Protein AF-A0AAV9W6Z3-F1 (afdb_monomer_lite)

InterPro domains:
  IPR001929 Germin [PR00325] (59-79)
  IPR001929 Germin [PR00325] (90-110)
  IPR001929 Germin [PR00325] (123-138)
  IPR001929 Germin [cd02241] (52-159)
  IPR006045 Cupin 1 [PF00190] (38-149)
  IPR006045 Cupin 1 [SM00835] (21-156)
  IPR011051 RmlC-like cupin domain superfamily [SSF51182] (37-157)
  IPR014710 RmlC-like jelly roll fold [G3DSA:2.60.120.10] (14-159)

pLDDT: mean 77.02, std 21.15, range [27.64, 97.31]

Sequence (179 aa):
MFCKFLLLLNFTIARFATAYPTLYPETNELLKSQATQLDRLSILNNSSAWSPCAILPTHIHPRAANYVIATRGSTKTYFFEENGAKLIVNTLTPNAMTIFPQASLHTMFNEGCTEATLVSALSSEDPGTLTFANSLFELPVDLVSTAFGGDISSFRSRVPNLASNAITGTRDCLARCRK

Organism: NCBI:txid47236

Secondary structure (DSSP, 8-state):
-HHHHHHHHHHHHHHHHHHHHHH-TTS-HHHHHHHTGGGG-B-----EEE-TT-EEEEEE-TT--EEEEEEES-EEEEEESSTTPPPEEEEE-TT-EEEE-TT-EEEEE--SSS-EEEEEEESSSS---EEHHHHHTTS-HHHHHHHHTS--GGGGGGSPP-SSSSB---HHHHHHHT-

Structure (mmCIF, N/CA/C/O backbone):
data_AF-A0AAV9W6Z3-F1
#
_entry.id   AF-A0AAV9W6Z3-F1
#
loop_
_atom_site.group_PDB
_atom_site.id
_atom_site.type_symbol
_atom_site.label_atom_id
_atom_site.label_alt_id
_atom_site.label_comp_id
_atom_site.label_asym_id
_atom_site.label_entity_id
_atom_site.label_seq_id
_atom_site.pdbx_PDB_ins_code
_atom_site.Cartn_x
_atom_site.Cartn_y
_atom_site.Cartn_z
_atom_site.occupancy
_atom_site.B_iso_or_equiv
_atom_site.auth_seq_id
_atom_site.auth_comp_id
_atom_site.auth_asym_id
_atom_site.auth_atom_id
_atom_site.pdbx_PDB_model_num
ATOM 1 N N . MET A 1 1 ? -17.674 -15.671 21.359 1.00 39.81 1 MET A N 1
ATOM 2 C CA . MET A 1 1 ? -17.240 -14.271 21.120 1.00 39.81 1 MET A CA 1
ATOM 3 C C . MET A 1 1 ? -16.994 -13.975 19.630 1.00 39.81 1 MET A C 1
ATOM 5 O O . MET A 1 1 ? -17.419 -12.923 19.176 1.00 39.81 1 MET A O 1
ATOM 9 N N . PHE A 1 2 ? -16.443 -14.922 18.854 1.00 27.84 2 PHE A N 1
ATOM 10 C CA . PHE A 1 2 ? -16.207 -14.834 17.395 1.00 27.84 2 PHE A CA 1
ATOM 11 C C . PHE A 1 2 ? -17.426 -14.460 16.525 1.00 27.84 2 PHE A C 1
ATOM 13 O O . PHE A 1 2 ? -17.339 -13.556 15.703 1.00 27.84 2 PHE A O 1
ATOM 20 N N . CYS A 1 3 ? -18.583 -15.095 16.735 1.00 27.64 3 CYS A N 1
ATOM 21 C CA . CYS A 1 3 ? -19.778 -14.857 15.909 1.00 27.64 3 CYS A CA 1
ATOM 22 C C . CYS A 1 3 ? -20.327 -13.420 16.047 1.00 27.64 3 CYS A C 1
ATOM 24 O O . CYS A 1 3 ? -20.812 -12.835 15.086 1.00 27.64 3 CYS A O 1
ATOM 26 N N . LYS A 1 4 ? -20.166 -12.805 17.229 1.00 29.59 4 LYS A N 1
ATOM 27 C CA . LYS A 1 4 ? -20.612 -11.430 17.498 1.00 29.59 4 LYS A CA 1
ATOM 28 C C . LYS A 1 4 ? -19.713 -10.394 16.815 1.00 29.59 4 LYS A C 1
ATOM 30 O O . LYS A 1 4 ? -20.218 -9.379 16.359 1.00 29.59 4 LYS A O 1
ATOM 35 N N . PHE A 1 5 ? -18.408 -10.666 16.714 1.00 39.28 5 PHE A N 1
ATOM 36 C CA . PHE A 1 5 ? -17.450 -9.797 16.025 1.00 39.28 5 PHE A CA 1
ATOM 37 C C . PHE A 1 5 ? -17.614 -9.870 14.504 1.00 39.28 5 PHE A C 1
ATOM 39 O O . PHE A 1 5 ? -17.634 -8.833 13.858 1.00 39.28 5 PHE A O 1
ATOM 46 N N . LEU A 1 6 ? -17.833 -11.068 13.946 1.00 41.69 6 LEU A N 1
ATOM 47 C CA . LEU A 1 6 ? -18.118 -11.246 12.518 1.00 41.69 6 LEU A CA 1
ATOM 48 C C . LEU A 1 6 ? -19.442 -10.584 12.112 1.00 41.69 6 LEU A C 1
ATOM 50 O O . LEU A 1 6 ? -19.496 -9.907 11.092 1.00 41.69 6 LEU A O 1
ATOM 54 N N . LEU A 1 7 ? -20.491 -10.718 12.939 1.00 43.88 7 LEU A N 1
ATOM 55 C CA . LEU A 1 7 ? -21.744 -9.994 12.724 1.00 43.88 7 LEU A CA 1
ATOM 56 C C . LEU A 1 7 ? -21.527 -8.485 12.810 1.00 43.88 7 LEU A C 1
ATOM 58 O O . LEU A 1 7 ? -21.968 -7.779 11.920 1.00 43.88 7 LEU A O 1
ATOM 62 N N . LEU A 1 8 ? -20.847 -7.979 13.843 1.00 46.91 8 LEU A N 1
ATOM 63 C CA . LEU A 1 8 ? -20.590 -6.542 13.982 1.00 46.91 8 LEU A CA 1
ATOM 64 C C . LEU A 1 8 ? -19.734 -5.998 12.837 1.00 46.91 8 LEU A C 1
ATOM 66 O O . LEU A 1 8 ? -19.995 -4.889 12.387 1.00 46.91 8 LEU A O 1
ATOM 70 N N . LEU A 1 9 ? -18.763 -6.762 12.337 1.00 50.72 9 LEU A N 1
ATOM 71 C CA . LEU A 1 9 ? -17.931 -6.382 11.202 1.00 50.72 9 LEU A CA 1
ATOM 72 C C . LEU A 1 9 ? -18.747 -6.393 9.904 1.00 50.72 9 LEU A C 1
ATOM 74 O O . LEU A 1 9 ? -18.737 -5.392 9.204 1.00 50.72 9 LEU A O 1
ATOM 78 N N . ASN A 1 10 ? -19.543 -7.433 9.637 1.00 50.06 10 ASN A N 1
ATOM 79 C CA . ASN A 1 10 ? -20.474 -7.445 8.504 1.00 50.06 10 ASN A CA 1
ATOM 80 C C . ASN A 1 10 ? -21.497 -6.306 8.597 1.00 50.06 10 ASN A C 1
ATOM 82 O O . ASN A 1 10 ? -21.742 -5.634 7.607 1.00 50.06 10 ASN A O 1
ATOM 86 N N . PHE A 1 11 ? -22.039 -6.017 9.783 1.00 48.72 11 PHE A N 1
ATOM 87 C CA . PHE A 1 11 ? -22.946 -4.887 10.003 1.00 48.72 11 PHE A CA 1
ATOM 88 C C . PHE A 1 11 ? -22.248 -3.534 9.834 1.00 48.72 11 PHE A C 1
ATOM 90 O O . PHE A 1 11 ? -22.864 -2.603 9.323 1.00 48.72 11 PHE A O 1
ATOM 97 N N . THR A 1 12 ? -20.989 -3.402 10.256 1.00 52.84 12 THR A N 1
ATOM 98 C CA . THR A 1 12 ? -20.219 -2.154 10.144 1.00 52.84 12 THR A CA 1
ATOM 99 C C . THR A 1 12 ? -19.790 -1.921 8.705 1.00 52.84 12 THR A C 1
ATOM 101 O O . THR A 1 12 ? -20.008 -0.830 8.194 1.00 52.84 12 THR A O 1
ATOM 104 N N . ILE A 1 13 ? -19.278 -2.945 8.022 1.00 53.78 13 ILE A N 1
ATOM 105 C CA . ILE A 1 13 ? -18.908 -2.876 6.609 1.00 53.78 13 ILE A CA 1
ATOM 106 C C . ILE A 1 13 ? -20.162 -2.660 5.747 1.00 53.78 13 ILE A C 1
ATOM 108 O O . ILE A 1 13 ? -20.140 -1.785 4.890 1.00 53.78 13 ILE A O 1
ATOM 112 N N . ALA A 1 14 ? -21.279 -3.353 6.008 1.00 51.38 14 ALA A N 1
ATOM 113 C CA . ALA A 1 14 ? -22.541 -3.123 5.298 1.00 51.38 14 ALA A CA 1
ATOM 114 C C . ALA A 1 14 ? -23.102 -1.715 5.547 1.00 51.38 14 ALA A C 1
ATOM 116 O O . ALA A 1 14 ? -23.489 -1.033 4.600 1.00 51.38 14 ALA A O 1
ATOM 117 N N . ARG A 1 15 ? -23.081 -1.220 6.796 1.00 51.78 15 ARG A N 1
ATOM 118 C CA . ARG A 1 15 ? -23.455 0.174 7.096 1.00 51.78 15 ARG A CA 1
ATOM 119 C C . ARG A 1 15 ? -22.538 1.176 6.407 1.00 51.78 15 ARG A C 1
ATOM 121 O O . ARG A 1 15 ? -23.011 2.210 5.940 1.00 51.78 15 ARG A O 1
ATOM 128 N N . PHE A 1 16 ? -21.247 0.889 6.321 1.00 53.34 16 PHE A N 1
ATOM 129 C CA . PHE A 1 16 ? -20.306 1.781 5.666 1.00 53.34 16 PHE A CA 1
ATOM 130 C C . PHE A 1 16 ? -20.446 1.750 4.149 1.00 53.34 16 PHE A C 1
ATOM 132 O O . PHE A 1 16 ? -20.427 2.807 3.544 1.00 53.34 16 PHE A O 1
ATOM 139 N N . ALA A 1 17 ? -20.693 0.594 3.535 1.00 48.03 17 ALA A N 1
ATOM 140 C CA . ALA A 1 17 ? -21.057 0.488 2.124 1.00 48.03 17 ALA A CA 1
ATOM 141 C C . ALA A 1 17 ? -22.304 1.320 1.792 1.00 48.03 17 ALA A C 1
ATOM 143 O O . ALA A 1 17 ? -22.338 1.993 0.765 1.00 48.03 17 ALA A O 1
ATOM 144 N N . THR A 1 18 ? -23.290 1.363 2.697 1.00 48.78 18 THR A N 1
ATOM 145 C CA . THR A 1 18 ? -24.459 2.244 2.540 1.00 48.78 18 THR A CA 1
ATOM 146 C C . THR A 1 18 ? -24.166 3.728 2.804 1.00 48.78 18 THR A C 1
ATOM 148 O O . THR A 1 18 ? -24.858 4.580 2.255 1.00 48.78 18 THR A O 1
ATOM 151 N N . ALA A 1 19 ? -23.146 4.064 3.606 1.00 45.84 19 ALA A N 1
ATOM 152 C CA . ALA A 1 19 ? -22.790 5.442 3.973 1.00 45.84 19 ALA A CA 1
ATOM 153 C C . ALA A 1 19 ? -21.663 6.054 3.112 1.00 45.84 19 ALA A C 1
ATOM 155 O O . ALA A 1 19 ? -21.549 7.277 3.024 1.00 45.84 19 ALA A O 1
ATOM 156 N N . TYR A 1 20 ? -20.853 5.241 2.433 1.00 45.22 20 TYR A N 1
ATOM 157 C CA . TYR A 1 20 ? -19.749 5.678 1.571 1.00 45.22 20 TYR A CA 1
ATOM 158 C C . TYR A 1 20 ? -20.180 6.687 0.497 1.00 45.22 20 TYR A C 1
ATOM 160 O O . TYR A 1 20 ? -19.524 7.724 0.380 1.00 45.22 20 TYR A O 1
ATOM 168 N N . PRO A 1 21 ? -21.319 6.485 -0.210 1.00 45.16 21 PRO A N 1
ATOM 169 C CA . PRO A 1 21 ? -21.800 7.441 -1.208 1.00 45.16 21 PRO A CA 1
ATOM 170 C C . PRO A 1 21 ? -22.095 8.829 -0.625 1.00 45.16 21 PRO A C 1
ATOM 172 O O . PRO A 1 21 ? -22.096 9.812 -1.357 1.00 45.16 21 PRO A O 1
ATOM 175 N N . THR A 1 22 ? -22.368 8.907 0.683 1.00 44.38 22 THR A N 1
ATOM 176 C CA . THR A 1 22 ? -22.692 10.159 1.383 1.00 44.38 22 THR A CA 1
ATOM 177 C C . THR A 1 22 ? -21.468 10.856 1.974 1.00 44.38 22 THR A C 1
ATOM 179 O O . THR A 1 22 ? -21.475 12.077 2.097 1.00 44.38 22 THR A O 1
ATOM 182 N N . LEU A 1 23 ? -20.412 10.107 2.315 1.00 42.22 23 LEU A N 1
ATOM 183 C CA . LEU A 1 23 ? -19.177 10.648 2.898 1.00 42.22 23 LEU A CA 1
ATOM 184 C C . LEU A 1 23 ? -18.174 11.117 1.835 1.00 42.22 23 LEU A C 1
ATOM 186 O O . LEU A 1 23 ? -17.397 12.030 2.099 1.00 42.22 23 LEU A O 1
ATOM 190 N N . TYR A 1 24 ? -18.220 10.531 0.635 1.00 43.44 24 TYR A N 1
ATOM 191 C CA . TYR A 1 24 ? -17.355 10.889 -0.491 1.00 43.44 24 TYR A CA 1
ATOM 192 C C . TYR A 1 24 ? -18.181 11.003 -1.783 1.00 43.44 24 TYR A C 1
ATOM 194 O O . TYR A 1 24 ? -18.131 10.113 -2.632 1.00 43.44 24 TYR A O 1
ATOM 202 N N . PRO A 1 25 ? -18.963 12.085 -1.953 1.00 44.19 25 PRO A N 1
ATOM 203 C CA . PRO A 1 25 ? -19.911 12.228 -3.063 1.00 44.19 25 PRO A CA 1
ATOM 204 C C . PRO A 1 25 ? -19.253 12.319 -4.451 1.00 44.19 25 PRO A C 1
ATOM 206 O O . PRO A 1 25 ? -19.937 12.132 -5.452 1.00 44.19 25 PRO A O 1
ATOM 209 N N . GLU A 1 26 ? -17.938 12.565 -4.521 1.00 42.28 26 GLU A N 1
ATOM 210 C CA . GLU A 1 26 ? -17.155 12.567 -5.769 1.00 42.28 26 GLU A CA 1
ATOM 211 C C . GLU A 1 26 ? -16.730 11.161 -6.237 1.00 42.28 26 GLU A C 1
ATOM 213 O O . GLU A 1 26 ? -16.135 11.022 -7.303 1.00 42.28 26 GLU A O 1
ATOM 218 N N . THR A 1 27 ? -17.026 10.106 -5.471 1.00 46.03 27 THR A N 1
ATOM 219 C CA . THR A 1 27 ? -16.614 8.741 -5.823 1.00 46.03 27 THR A CA 1
ATOM 220 C C . THR A 1 27 ? -17.556 8.088 -6.845 1.00 46.03 27 THR A C 1
ATOM 222 O O . THR A 1 27 ? -18.774 8.019 -6.664 1.00 46.03 27 THR A O 1
ATOM 225 N N . ASN A 1 28 ? -16.960 7.638 -7.953 1.00 49.22 28 ASN A N 1
ATOM 226 C CA . ASN A 1 28 ? -17.593 7.126 -9.174 1.00 49.22 28 ASN A CA 1
ATOM 227 C C . ASN A 1 28 ? -18.540 5.923 -8.921 1.00 49.22 28 ASN A C 1
ATOM 229 O O . ASN A 1 28 ? -18.395 5.197 -7.937 1.00 49.22 28 ASN A O 1
ATOM 233 N N . GLU A 1 29 ? -19.494 5.654 -9.823 1.00 47.06 29 GLU A N 1
ATOM 234 C CA . GLU A 1 29 ? -20.462 4.539 -9.719 1.00 47.06 29 GLU A CA 1
ATOM 235 C C . GLU A 1 29 ? -19.801 3.158 -9.546 1.00 47.06 29 GLU A C 1
ATOM 237 O O . GLU A 1 29 ? -20.373 2.269 -8.912 1.00 47.06 29 GLU A O 1
ATOM 242 N N . LEU A 1 30 ? -18.558 3.000 -10.011 1.00 40.97 30 LEU A N 1
ATOM 243 C CA . LEU A 1 30 ? -17.720 1.823 -9.768 1.00 40.97 30 LEU A CA 1
ATOM 244 C C . LEU A 1 30 ? -17.530 1.522 -8.274 1.00 40.97 30 LEU A C 1
ATOM 246 O O . LEU A 1 30 ? -17.677 0.370 -7.867 1.00 40.97 30 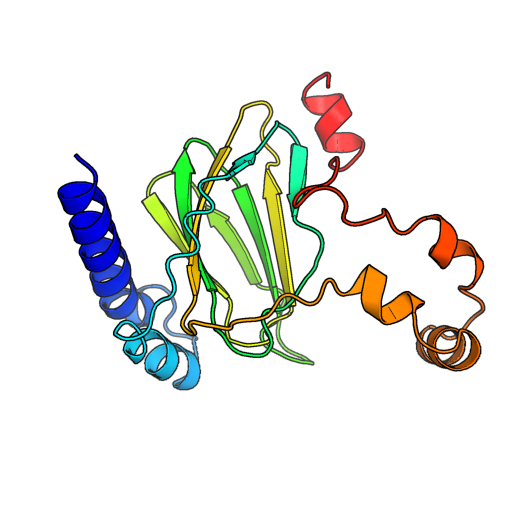LEU A O 1
ATOM 250 N N . LEU A 1 31 ? -17.289 2.536 -7.440 1.00 43.00 31 LEU A N 1
ATOM 251 C CA . LEU A 1 31 ? -17.135 2.367 -5.991 1.00 43.00 31 LEU A CA 1
ATOM 252 C C . LEU A 1 31 ? -18.453 1.963 -5.316 1.00 43.00 31 LEU A C 1
ATOM 254 O O . LEU A 1 31 ? -18.456 1.131 -4.407 1.00 43.00 31 LEU A O 1
ATOM 258 N N . LYS A 1 32 ? -19.588 2.471 -5.817 1.00 44.06 32 LYS A N 1
ATOM 259 C CA . LYS A 1 32 ? -20.927 2.039 -5.378 1.00 44.06 32 LYS A CA 1
ATOM 260 C C . LYS A 1 32 ? -21.182 0.574 -5.736 1.00 44.06 32 LYS A C 1
ATOM 262 O O . LYS A 1 32 ? -21.703 -0.168 -4.910 1.00 44.06 32 LYS A O 1
ATOM 267 N N . SER A 1 33 ? -20.778 0.139 -6.931 1.00 44.50 33 SER A N 1
ATOM 268 C CA . SER A 1 33 ? -20.926 -1.258 -7.362 1.00 44.50 33 SER A CA 1
ATOM 269 C C . SER A 1 33 ? -20.045 -2.220 -6.552 1.00 44.50 33 SER A C 1
ATOM 271 O O . SER A 1 33 ? -20.504 -3.289 -6.152 1.00 44.50 33 SER A O 1
ATOM 273 N N . GLN A 1 34 ? -18.820 -1.820 -6.198 1.00 44.91 34 GLN A N 1
ATOM 274 C CA . GLN A 1 34 ? -17.923 -2.635 -5.374 1.00 44.91 34 GLN A CA 1
ATOM 275 C C . GLN A 1 34 ? -18.477 -2.813 -3.957 1.00 44.91 34 GLN A C 1
ATOM 277 O O . GLN A 1 34 ? -18.486 -3.929 -3.444 1.00 44.91 34 GLN A O 1
ATOM 282 N N . ALA A 1 35 ? -19.062 -1.761 -3.377 1.00 44.94 35 ALA A N 1
ATOM 283 C CA . ALA A 1 35 ? -19.732 -1.812 -2.080 1.00 44.94 35 ALA A CA 1
ATOM 284 C C . ALA A 1 35 ? -20.931 -2.789 -2.030 1.00 44.94 35 ALA A C 1
ATOM 286 O O . ALA A 1 35 ? -21.316 -3.220 -0.947 1.00 44.94 35 ALA A O 1
ATOM 287 N N . THR A 1 36 ? -21.509 -3.178 -3.176 1.00 40.34 36 THR A N 1
ATOM 288 C CA . THR A 1 36 ? -22.578 -4.198 -3.250 1.00 40.34 36 THR A CA 1
ATOM 289 C C . THR A 1 36 ? -22.067 -5.644 -3.315 1.00 40.34 36 THR A C 1
ATOM 291 O O . THR A 1 36 ? -22.854 -6.572 -3.163 1.00 40.34 36 THR A O 1
ATOM 294 N N . GLN A 1 37 ? -20.756 -5.871 -3.464 1.00 42.62 37 GLN A N 1
ATOM 295 C CA . GLN A 1 37 ? -20.136 -7.209 -3.521 1.00 42.62 37 GLN A CA 1
ATOM 296 C C . GLN A 1 37 ? -19.833 -7.834 -2.142 1.00 42.62 37 GLN A C 1
ATOM 298 O O . GLN A 1 37 ? -19.086 -8.808 -2.039 1.00 42.62 37 GLN A O 1
ATOM 303 N N . LEU A 1 38 ? -20.420 -7.298 -1.069 1.00 48.00 38 LEU A N 1
ATOM 304 C CA . LEU A 1 38 ? -20.150 -7.708 0.315 1.00 48.00 38 LEU A CA 1
ATOM 305 C C . LEU A 1 38 ? -20.503 -9.166 0.639 1.00 48.00 38 LEU A C 1
ATOM 307 O O . LEU A 1 38 ? -19.945 -9.734 1.576 1.00 48.00 38 LEU A O 1
ATOM 311 N N . ASP A 1 39 ? -21.366 -9.795 -0.156 1.00 36.25 39 ASP A N 1
ATOM 312 C CA . ASP A 1 39 ? -21.807 -11.177 0.060 1.00 36.25 39 ASP A CA 1
ATOM 313 C C . ASP A 1 39 ? -20.723 -12.227 -0.258 1.00 36.25 39 ASP A C 1
ATOM 315 O O . ASP A 1 39 ? -20.907 -13.410 0.025 1.00 36.25 39 ASP A O 1
ATOM 319 N N . ARG A 1 40 ? -19.578 -11.814 -0.829 1.00 39.50 40 ARG A N 1
ATOM 320 C CA . ARG A 1 40 ? -18.430 -12.681 -1.165 1.00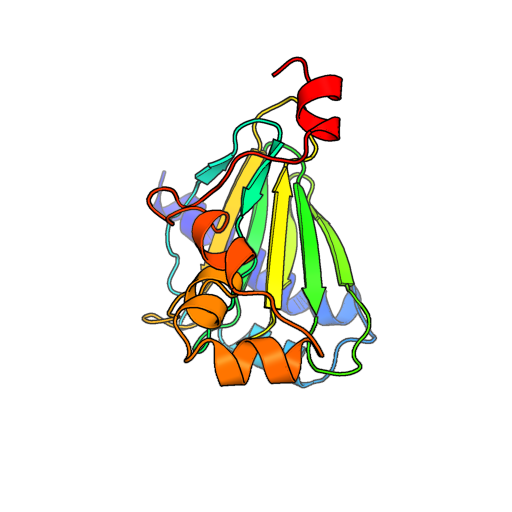 39.50 40 ARG A CA 1
ATOM 321 C C . ARG A 1 40 ? -17.125 -12.251 -0.493 1.00 39.50 40 ARG A C 1
ATOM 323 O O . ARG A 1 40 ? -16.041 -12.482 -1.030 1.00 39.50 40 ARG A O 1
ATOM 330 N N . LEU A 1 41 ? -17.212 -11.593 0.664 1.00 44.28 41 LEU A N 1
ATOM 331 C CA . LEU A 1 41 ? -16.017 -11.182 1.392 1.00 44.28 41 LEU A CA 1
ATOM 332 C C . LEU A 1 41 ? -15.225 -12.402 1.883 1.00 44.28 41 LEU A C 1
ATOM 334 O O . LEU A 1 41 ? -15.674 -13.121 2.777 1.00 44.28 41 LEU A O 1
ATOM 338 N N . SER A 1 42 ? -13.993 -12.569 1.403 1.00 43.72 42 SER A N 1
ATOM 339 C CA . SER A 1 42 ? -12.989 -13.235 2.219 1.00 43.72 42 SER A CA 1
ATOM 340 C C . SER A 1 42 ? -12.592 -12.285 3.330 1.00 43.72 42 SER A C 1
ATOM 342 O O . SER A 1 42 ? -11.943 -11.252 3.145 1.00 43.72 42 SER A O 1
ATOM 344 N N . ILE A 1 43 ? -13.007 -12.625 4.540 1.00 40.12 43 ILE A N 1
ATOM 345 C CA . ILE A 1 43 ? -12.379 -12.045 5.711 1.00 40.12 43 ILE A CA 1
ATOM 346 C C . ILE A 1 43 ? -11.043 -12.774 5.823 1.00 40.12 43 ILE A C 1
ATOM 348 O O . ILE A 1 43 ? -10.938 -13.806 6.488 1.00 40.12 43 ILE A O 1
ATOM 352 N N . LEU A 1 44 ? -10.013 -12.264 5.139 1.00 38.91 44 LEU A N 1
ATOM 353 C CA . LEU A 1 44 ? -8.654 -12.532 5.583 1.00 38.91 44 LEU A CA 1
ATOM 354 C C . LEU A 1 44 ? -8.595 -11.969 7.003 1.00 38.91 44 LEU A C 1
ATOM 356 O O . LEU A 1 44 ? -8.489 -10.762 7.196 1.00 38.91 44 LEU A O 1
ATOM 360 N N . ASN A 1 45 ? -8.730 -12.847 8.001 1.00 33.56 45 ASN A N 1
ATOM 361 C CA . ASN A 1 45 ? -8.610 -12.539 9.426 1.00 33.56 45 ASN A CA 1
ATOM 362 C C . ASN A 1 45 ? -7.157 -12.159 9.768 1.00 33.56 45 ASN A C 1
ATOM 364 O O . ASN A 1 45 ? -6.546 -12.715 10.672 1.00 33.56 45 ASN A O 1
ATOM 368 N N . ASN A 1 46 ? -6.583 -11.205 9.044 1.00 46.47 46 ASN A N 1
ATOM 369 C CA . ASN A 1 46 ? -5.306 -10.599 9.346 1.00 46.47 46 ASN A CA 1
ATOM 370 C C . ASN A 1 46 ? -5.571 -9.380 10.223 1.00 46.47 46 ASN A C 1
ATOM 372 O O . ASN A 1 46 ? -5.316 -8.245 9.821 1.00 46.47 46 ASN A O 1
ATOM 376 N N . SER A 1 47 ? -6.065 -9.609 11.446 1.00 49.31 47 SER A N 1
ATOM 377 C CA . SER A 1 47 ? -5.861 -8.632 12.514 1.00 49.31 47 SER A CA 1
ATOM 378 C C . SER A 1 47 ? -4.357 -8.556 12.750 1.00 49.31 47 SER A C 1
ATOM 380 O O . SER A 1 47 ? -3.777 -9.360 13.477 1.00 49.31 47 SER A O 1
ATOM 382 N N . SER A 1 48 ? -3.706 -7.641 12.051 1.00 56.78 48 SER A N 1
ATOM 383 C CA . SER A 1 48 ? -2.273 -7.449 12.178 1.00 56.78 48 SER A CA 1
ATOM 384 C C . SER A 1 48 ? -2.085 -6.402 13.263 1.00 56.78 48 SER A C 1
ATOM 386 O O . SER A 1 48 ? -2.674 -5.325 13.183 1.00 56.78 48 SER A O 1
ATOM 388 N N . ALA A 1 49 ? -1.334 -6.724 14.314 1.00 61.94 49 ALA A N 1
ATOM 389 C CA . ALA A 1 49 ? -0.817 -5.707 15.215 1.00 61.94 49 ALA A CA 1
ATOM 390 C C . ALA A 1 49 ? 0.396 -5.075 14.528 1.00 61.94 49 ALA A C 1
ATOM 392 O O . ALA A 1 49 ? 1.370 -5.751 14.202 1.00 61.94 49 ALA 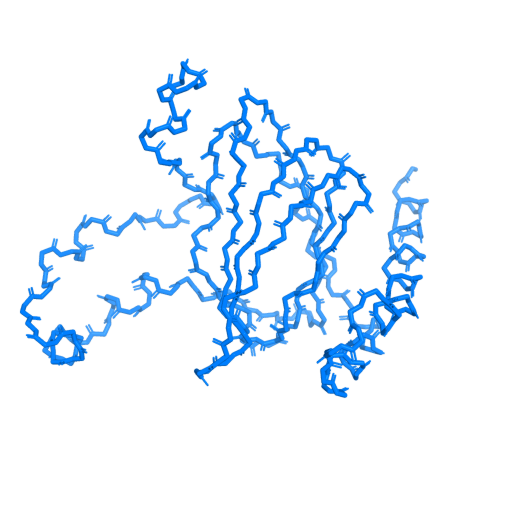A O 1
ATOM 393 N N . TRP A 1 50 ? 0.295 -3.785 14.248 1.00 77.25 50 TRP A N 1
ATOM 394 C CA . TRP A 1 50 ? 1.307 -3.006 13.559 1.00 77.25 50 TRP A CA 1
ATOM 395 C C . TRP A 1 50 ? 2.197 -2.350 14.588 1.00 77.25 50 TRP A C 1
ATOM 397 O O . TRP A 1 50 ? 1.733 -1.474 15.320 1.00 77.25 50 TRP A O 1
ATOM 407 N N . SER A 1 51 ? 3.474 -2.722 14.607 1.00 85.88 51 SER A N 1
ATOM 408 C CA . SER A 1 51 ? 4.482 -2.006 15.383 1.00 85.88 51 SER A CA 1
ATOM 409 C C . SER A 1 51 ? 4.468 -0.507 15.049 1.00 85.88 51 SER A C 1
ATOM 411 O O . SER A 1 51 ? 4.076 -0.120 13.939 1.00 85.88 51 SER A O 1
ATOM 413 N N . PRO A 1 52 ? 4.904 0.355 15.982 1.00 90.25 52 PRO A N 1
ATOM 414 C CA . PRO A 1 52 ? 5.180 1.753 15.683 1.00 90.25 52 PRO A CA 1
ATOM 415 C C . PRO A 1 52 ? 6.010 1.890 14.410 1.00 90.25 52 PRO A C 1
ATOM 417 O O . PRO A 1 52 ? 6.952 1.124 14.201 1.00 90.25 52 PRO A O 1
ATOM 420 N N . CYS A 1 53 ? 5.665 2.855 13.566 1.00 92.38 53 CYS A N 1
ATOM 421 C CA . CYS A 1 53 ? 6.340 3.090 12.295 1.00 92.38 53 CYS A CA 1
ATOM 422 C C . CYS A 1 53 ? 6.245 1.949 11.265 1.00 92.38 53 CYS A C 1
ATOM 424 O O . CYS A 1 53 ? 6.913 2.032 10.248 1.00 92.38 53 CYS A O 1
ATOM 426 N N . ALA A 1 54 ? 5.446 0.896 11.441 1.00 89.56 54 ALA A N 1
ATOM 427 C CA . ALA A 1 54 ? 5.343 -0.151 10.419 1.00 89.56 54 ALA A CA 1
ATOM 428 C C . ALA A 1 54 ? 4.681 0.361 9.120 1.00 89.56 54 ALA A C 1
ATOM 430 O O . ALA A 1 54 ? 3.667 1.063 9.169 1.00 89.56 54 ALA A O 1
ATOM 431 N N . ILE A 1 55 ? 5.234 -0.026 7.965 1.00 89.50 55 ILE A N 1
ATOM 432 C CA . ILE A 1 55 ? 4.698 0.254 6.622 1.00 89.50 55 ILE A CA 1
ATOM 433 C C . ILE A 1 55 ? 4.251 -1.052 5.971 1.00 89.50 55 ILE A C 1
ATOM 435 O O . ILE A 1 55 ? 4.991 -2.035 5.985 1.00 89.50 55 ILE A O 1
ATOM 439 N N . LEU A 1 56 ? 3.054 -1.061 5.379 1.00 88.94 56 LEU A N 1
ATOM 440 C CA . LEU A 1 56 ? 2.652 -2.123 4.471 1.00 88.94 56 LEU A CA 1
ATOM 441 C C . LEU A 1 56 ? 3.202 -1.749 3.102 1.00 88.94 56 LEU A C 1
ATOM 443 O O . LEU A 1 56 ? 2.796 -0.704 2.581 1.00 88.94 56 LEU A O 1
ATOM 447 N N . PRO A 1 57 ? 4.122 -2.536 2.522 1.00 89.88 57 PRO A N 1
ATOM 448 C CA . PRO A 1 57 ? 4.678 -2.221 1.217 1.00 89.88 57 PRO A CA 1
ATOM 449 C C . PRO A 1 57 ? 3.584 -1.937 0.188 1.00 89.88 57 PRO A C 1
ATOM 451 O O . PRO A 1 57 ? 2.519 -2.555 0.202 1.00 89.88 57 PRO A O 1
ATOM 454 N N . THR A 1 58 ? 3.852 -0.998 -0.713 1.00 93.69 58 THR A N 1
ATOM 455 C CA . THR A 1 58 ? 2.928 -0.653 -1.793 1.00 93.69 58 THR A CA 1
ATOM 456 C C . THR A 1 58 ? 2.550 -1.894 -2.595 1.00 93.69 58 THR A C 1
ATOM 458 O O . THR A 1 58 ? 3.421 -2.593 -3.118 1.00 93.69 58 THR A O 1
ATOM 461 N N . HIS A 1 59 ? 1.254 -2.171 -2.694 1.00 94.00 59 HIS A N 1
ATOM 462 C CA . HIS A 1 59 ? 0.736 -3.390 -3.303 1.00 94.00 59 HIS A CA 1
ATOM 463 C C . HIS A 1 59 ? -0.636 -3.158 -3.940 1.00 94.00 59 HIS A C 1
ATOM 465 O O . HIS A 1 59 ? -1.244 -2.096 -3.789 1.00 94.00 59 HIS A O 1
ATOM 471 N N . ILE A 1 60 ? -1.094 -4.175 -4.668 1.00 95.06 60 ILE A N 1
ATOM 472 C CA . ILE A 1 60 ? -2.440 -4.271 -5.228 1.00 95.06 60 ILE A CA 1
ATOM 473 C C . ILE A 1 60 ? -3.060 -5.626 -4.887 1.00 95.06 60 ILE A C 1
ATOM 475 O O . ILE A 1 60 ? -2.356 -6.628 -4.718 1.00 95.06 60 ILE A O 1
ATOM 479 N N . HIS A 1 61 ? -4.388 -5.661 -4.896 1.00 94.19 61 HIS A N 1
ATOM 480 C CA . HIS A 1 61 ? -5.171 -6.891 -4.958 1.00 94.19 61 HIS A CA 1
ATOM 481 C C . HIS A 1 61 ? -5.797 -6.988 -6.355 1.00 94.19 61 HIS A C 1
ATOM 483 O O . HIS A 1 61 ? -6.781 -6.299 -6.634 1.00 94.19 61 HIS A O 1
ATOM 489 N N . PRO A 1 62 ? -5.226 -7.784 -7.279 1.00 94.56 62 PRO A N 1
ATOM 490 C CA . PRO A 1 62 ? -5.662 -7.793 -8.677 1.00 94.56 62 PRO A CA 1
ATOM 491 C C . PRO A 1 62 ? -7.102 -8.294 -8.855 1.00 94.56 62 PRO A C 1
ATOM 493 O O . PRO A 1 62 ? -7.749 -7.961 -9.847 1.00 94.56 62 PRO A O 1
ATOM 496 N N . ARG A 1 63 ? -7.610 -9.086 -7.901 1.00 93.50 63 ARG A N 1
ATOM 497 C CA . ARG A 1 63 ? -8.922 -9.744 -7.975 1.00 93.50 63 ARG A CA 1
ATOM 498 C C . ARG A 1 63 ? -9.893 -9.325 -6.867 1.00 93.50 63 ARG A C 1
ATOM 500 O O . ARG A 1 63 ? -10.913 -9.981 -6.706 1.00 93.50 63 ARG A O 1
ATOM 507 N N . ALA A 1 64 ? -9.591 -8.283 -6.088 1.00 86.56 64 ALA A N 1
ATOM 508 C CA . ALA A 1 64 ? -10.498 -7.803 -5.045 1.00 86.56 64 ALA A CA 1
ATOM 509 C C . ALA A 1 64 ? -10.306 -6.325 -4.704 1.00 86.56 64 ALA A C 1
ATOM 511 O O . ALA A 1 64 ? -9.180 -5.848 -4.615 1.00 86.56 64 ALA A O 1
ATOM 512 N N . ALA A 1 65 ? -11.401 -5.634 -4.400 1.00 88.62 65 ALA A N 1
ATOM 513 C CA . ALA A 1 65 ? -11.373 -4.458 -3.534 1.00 88.62 65 ALA A CA 1
ATOM 514 C C . ALA A 1 65 ? -11.092 -4.870 -2.075 1.00 88.62 65 ALA A C 1
ATOM 516 O O . ALA A 1 65 ? -11.559 -5.931 -1.638 1.00 88.62 65 ALA A O 1
ATOM 517 N N . ASN A 1 66 ? -10.368 -4.027 -1.334 1.00 88.69 66 ASN A N 1
ATOM 518 C CA . ASN A 1 66 ? -9.982 -4.237 0.063 1.00 88.69 66 ASN A CA 1
ATOM 519 C C . ASN A 1 66 ? -10.633 -3.184 0.977 1.00 88.69 66 ASN A C 1
ATOM 521 O O . ASN A 1 66 ? -10.399 -1.984 0.842 1.00 88.69 66 ASN A O 1
ATOM 525 N N . TYR A 1 67 ? -11.447 -3.652 1.917 1.00 87.94 67 TYR A N 1
ATOM 526 C CA . TYR A 1 67 ? -12.145 -2.862 2.924 1.00 87.94 67 TYR A CA 1
ATOM 527 C C . TYR A 1 67 ? -11.337 -2.891 4.212 1.00 87.94 67 TYR A C 1
ATOM 529 O O . TYR A 1 67 ? -11.186 -3.954 4.812 1.00 87.94 67 TYR A O 1
ATOM 537 N N . VAL A 1 68 ? -10.838 -1.740 4.662 1.00 88.31 68 VAL A N 1
ATOM 538 C CA . VAL A 1 68 ? -9.946 -1.675 5.826 1.00 88.31 68 VAL A CA 1
ATOM 539 C C . VAL A 1 68 ? -10.513 -0.763 6.894 1.00 88.31 68 VAL A C 1
ATOM 541 O O . VAL A 1 68 ? -10.714 0.422 6.646 1.00 88.31 68 VAL A O 1
ATOM 544 N N . ILE A 1 69 ? -10.707 -1.302 8.097 1.00 84.62 69 ILE A N 1
ATOM 545 C CA . ILE A 1 69 ? -11.134 -0.563 9.289 1.00 84.62 69 ILE A CA 1
ATOM 546 C C . ILE A 1 69 ? -10.035 -0.574 10.350 1.00 84.62 69 ILE A C 1
ATOM 548 O O . ILE A 1 69 ? -9.420 -1.609 10.613 1.00 84.62 69 ILE A O 1
ATOM 552 N N . ALA A 1 70 ? -9.803 0.568 10.995 1.00 85.56 70 ALA A N 1
ATOM 553 C CA . ALA A 1 70 ? -8.942 0.629 12.169 1.00 85.56 70 ALA A CA 1
ATOM 554 C C . ALA A 1 70 ? -9.723 0.259 13.432 1.00 85.56 70 ALA A C 1
ATOM 556 O O . ALA A 1 70 ? -10.786 0.810 13.705 1.00 85.56 70 ALA A O 1
ATOM 557 N N . THR A 1 71 ? -9.188 -0.660 14.233 1.00 84.12 71 THR A N 1
ATOM 558 C CA . THR A 1 71 ? -9.777 -1.064 15.523 1.00 84.12 71 THR A CA 1
ATOM 559 C C . THR A 1 71 ? -8.986 -0.531 16.715 1.00 84.12 71 THR A C 1
ATOM 561 O O . THR A 1 71 ? -9.544 -0.361 17.798 1.00 84.12 71 THR A O 1
ATOM 564 N N . ARG A 1 72 ? -7.698 -0.216 16.526 1.00 85.50 72 ARG A N 1
ATOM 565 C CA . ARG A 1 72 ? -6.817 0.380 17.542 1.00 85.50 72 ARG A CA 1
ATOM 566 C C . ARG A 1 72 ? -5.762 1.264 16.880 1.00 85.50 72 ARG A C 1
ATOM 568 O O . ARG A 1 72 ? -5.290 0.952 15.791 1.00 85.50 72 ARG A O 1
ATOM 575 N N . GLY A 1 73 ? -5.340 2.319 17.575 1.00 88.50 73 GLY A N 1
ATOM 576 C CA . GLY A 1 73 ? -4.303 3.230 17.086 1.00 88.50 73 GLY A CA 1
ATOM 577 C C . GLY A 1 73 ? -4.763 4.071 15.893 1.00 88.50 73 GLY A C 1
ATOM 578 O O . GLY A 1 73 ? -5.958 4.177 15.625 1.00 88.50 73 GLY A O 1
ATOM 579 N N . SER A 1 74 ? -3.808 4.699 15.210 1.00 90.00 74 SER A N 1
ATOM 580 C CA . SER A 1 74 ? -4.055 5.512 14.018 1.00 90.00 74 SER A CA 1
ATOM 581 C C . SER A 1 74 ? -3.101 5.099 12.907 1.00 90.00 74 SER A C 1
ATOM 583 O O . SER A 1 74 ? -1.922 4.865 13.168 1.00 90.00 74 SER A O 1
ATOM 585 N N . THR A 1 75 ? -3.593 5.018 11.675 1.00 92.38 75 THR A N 1
ATOM 586 C CA . THR A 1 75 ? -2.764 4.734 10.494 1.00 92.38 75 THR A CA 1
ATOM 587 C C . THR A 1 75 ? -3.090 5.710 9.376 1.00 92.38 75 THR A C 1
ATOM 589 O O . THR A 1 75 ? -4.246 6.092 9.195 1.00 92.38 75 THR A O 1
ATOM 592 N N . LYS A 1 76 ? -2.078 6.123 8.614 1.00 95.81 76 LYS A N 1
ATOM 593 C CA . LYS A 1 76 ? -2.290 6.822 7.348 1.00 95.81 76 LYS A CA 1
ATOM 594 C C . LYS A 1 76 ? -2.314 5.827 6.207 1.00 95.81 76 LYS A C 1
ATOM 596 O O . LYS A 1 76 ? -1.558 4.861 6.198 1.00 95.81 76 LYS A O 1
ATOM 601 N N . THR A 1 77 ? -3.173 6.084 5.238 1.00 95.75 77 THR A N 1
ATOM 602 C CA . THR A 1 77 ? -3.301 5.269 4.035 1.00 95.75 77 THR A CA 1
ATOM 603 C C . THR A 1 77 ? -3.206 6.153 2.808 1.00 95.75 77 THR A C 1
ATOM 605 O O . THR A 1 77 ? -3.614 7.316 2.846 1.00 95.75 77 THR A O 1
ATOM 608 N N . TYR A 1 78 ? -2.638 5.596 1.749 1.00 97.31 78 TYR A N 1
ATOM 609 C CA . TYR A 1 78 ? -2.324 6.296 0.514 1.00 97.31 78 TYR A CA 1
ATOM 610 C C . TYR A 1 78 ? -2.713 5.395 -0.648 1.00 97.31 78 TYR A C 1
ATOM 612 O O . TYR A 1 78 ? -2.301 4.232 -0.655 1.00 97.31 78 TYR A O 1
ATOM 620 N N . PHE A 1 79 ? -3.475 5.902 -1.615 1.00 97.00 79 PHE A N 1
ATOM 621 C CA . PHE A 1 79 ? -3.782 5.142 -2.824 1.00 97.00 79 PHE A CA 1
ATOM 622 C C . PHE A 1 79 ? -4.092 6.016 -4.039 1.00 97.00 79 PHE A C 1
ATOM 624 O O . PHE A 1 79 ? -4.435 7.191 -3.909 1.00 97.00 79 PHE A O 1
ATOM 631 N N . PHE A 1 80 ? -3.979 5.407 -5.217 1.00 92.44 80 PHE A N 1
ATOM 632 C CA . PHE A 1 80 ? -4.470 5.940 -6.486 1.00 92.44 80 PHE A CA 1
ATOM 633 C C . PHE A 1 80 ? -5.535 4.999 -7.036 1.00 92.44 80 PHE A C 1
ATOM 635 O O . PHE A 1 80 ? -5.372 3.781 -6.959 1.00 92.44 80 PHE A O 1
ATOM 642 N N . GLU A 1 81 ? -6.595 5.552 -7.617 1.00 88.19 81 GLU A N 1
ATOM 643 C CA . GLU A 1 81 ? -7.594 4.742 -8.319 1.00 88.19 81 GLU A CA 1
ATOM 644 C C . GLU A 1 81 ? -7.039 4.226 -9.652 1.00 88.19 81 GLU A C 1
ATOM 646 O O . GLU A 1 81 ? -7.145 3.039 -9.944 1.00 88.19 81 GLU A O 1
ATOM 651 N N . GLU A 1 82 ? -6.386 5.102 -10.420 1.00 88.81 82 GLU A N 1
ATOM 652 C CA . GLU A 1 82 ? -5.858 4.816 -11.755 1.00 88.81 82 GLU A CA 1
ATOM 653 C C . GLU A 1 82 ? -4.855 5.891 -12.214 1.00 88.81 82 GLU A C 1
ATOM 655 O O . GLU A 1 82 ? -4.573 6.863 -11.506 1.00 88.81 82 GLU A O 1
ATOM 660 N N . ASN A 1 83 ? -4.302 5.729 -13.418 1.00 89.75 83 ASN A N 1
ATOM 661 C CA . ASN A 1 83 ? -3.391 6.707 -14.011 1.00 89.75 83 ASN A CA 1
ATOM 662 C C . ASN A 1 83 ? -4.078 8.067 -14.200 1.00 89.75 83 ASN A C 1
ATOM 664 O O . ASN A 1 83 ? -5.150 8.157 -14.787 1.00 89.75 83 ASN A O 1
ATOM 668 N N . GLY A 1 84 ? -3.428 9.141 -13.747 1.00 92.19 84 GLY A N 1
ATOM 669 C CA . GLY A 1 84 ? -3.964 10.504 -13.838 1.00 92.19 84 GLY A CA 1
ATOM 670 C C . GLY A 1 84 ? -4.946 10.875 -12.722 1.00 92.19 84 GLY A C 1
ATOM 671 O O . GLY A 1 84 ? -5.260 12.057 -12.572 1.00 92.19 84 GLY A O 1
ATOM 672 N N . ALA A 1 85 ? -5.375 9.913 -11.897 1.00 92.94 85 ALA A N 1
ATOM 673 C CA . ALA A 1 85 ? -6.130 10.200 -10.685 1.00 92.94 85 ALA A CA 1
ATOM 674 C C . ALA A 1 85 ? -5.251 10.906 -9.639 1.00 92.94 85 ALA A C 1
ATOM 676 O O . ALA A 1 85 ? -4.023 10.772 -9.607 1.00 92.94 85 ALA A O 1
ATOM 677 N N . LYS A 1 86 ? -5.893 11.667 -8.750 1.00 95.06 86 LYS A N 1
ATOM 678 C CA . LYS A 1 86 ? -5.205 12.312 -7.626 1.00 95.06 86 LYS A CA 1
ATOM 679 C C . LYS A 1 86 ? -4.838 11.272 -6.566 1.00 95.06 86 LYS A C 1
ATOM 681 O O . LYS A 1 86 ? -5.547 10.288 -6.381 1.00 95.06 86 LYS A O 1
ATOM 686 N N . LEU A 1 87 ? -3.758 11.536 -5.831 1.00 96.06 87 LEU A N 1
ATOM 687 C CA . LEU A 1 87 ? -3.426 10.765 -4.636 1.00 96.06 87 LEU A CA 1
ATOM 688 C C . LEU A 1 87 ? -4.514 10.977 -3.578 1.00 96.06 87 LEU A C 1
ATOM 690 O O . LEU A 1 87 ? -4.762 12.113 -3.168 1.00 96.06 87 LEU A O 1
ATOM 694 N N . ILE A 1 88 ? -5.103 9.888 -3.098 1.00 96.00 88 ILE A N 1
ATOM 695 C CA . ILE A 1 88 ? -6.051 9.906 -1.987 1.00 96.00 88 ILE A CA 1
ATOM 696 C C . ILE A 1 88 ? -5.295 9.547 -0.708 1.00 96.00 88 ILE A C 1
ATOM 698 O O . ILE A 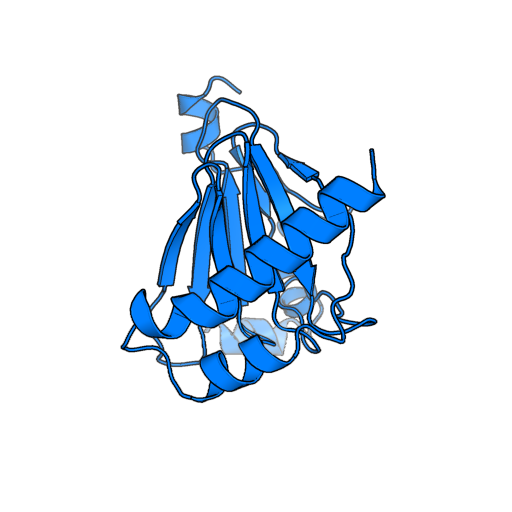1 88 ? -4.570 8.551 -0.654 1.00 96.00 88 ILE A O 1
ATOM 702 N N . VAL A 1 89 ? -5.457 10.382 0.322 1.00 96.94 89 VAL A N 1
ATOM 703 C CA . VAL A 1 89 ? -4.788 10.230 1.619 1.00 96.94 89 VAL A CA 1
ATOM 704 C C . VAL A 1 89 ? -5.828 10.232 2.728 1.00 96.94 89 VAL A C 1
ATOM 706 O O . VAL A 1 89 ? -6.478 11.248 2.963 1.00 96.94 89 VAL A O 1
ATOM 709 N N . ASN A 1 90 ? -5.932 9.123 3.459 1.00 93.94 90 ASN A N 1
ATOM 710 C CA . ASN A 1 90 ? -6.861 8.990 4.584 1.00 93.94 90 ASN A CA 1
ATOM 711 C C . ASN A 1 90 ? -6.104 8.744 5.892 1.00 93.94 90 ASN A C 1
ATOM 713 O O . ASN A 1 90 ? -5.055 8.100 5.907 1.00 93.94 90 ASN A O 1
ATOM 717 N N . THR A 1 91 ? -6.655 9.230 7.007 1.00 95.06 91 THR A N 1
ATOM 718 C CA . THR A 1 91 ? -6.198 8.882 8.362 1.00 95.06 91 THR A CA 1
ATOM 719 C C . THR A 1 91 ? -7.269 8.027 9.028 1.00 95.06 91 THR A C 1
ATOM 721 O O . THR A 1 91 ? -8.379 8.501 9.254 1.00 95.06 91 THR A O 1
ATOM 724 N N . LEU A 1 92 ? -6.944 6.771 9.331 1.00 92.06 92 LEU A N 1
ATOM 725 C CA . LEU A 1 92 ? -7.845 5.830 9.985 1.00 92.06 92 LEU A CA 1
ATOM 726 C C . LEU A 1 92 ? -7.587 5.826 11.487 1.00 92.06 92 LEU A C 1
ATOM 728 O O . LEU A 1 92 ? -6.598 5.260 11.950 1.00 92.06 92 LEU A O 1
ATOM 732 N N . THR A 1 93 ? -8.483 6.457 12.237 1.00 92.12 93 THR A N 1
ATOM 733 C CA . THR A 1 93 ? -8.606 6.326 13.695 1.00 92.12 93 THR A CA 1
ATOM 734 C C . THR A 1 93 ? -9.568 5.183 14.040 1.00 92.12 93 THR A C 1
ATOM 736 O O . THR A 1 93 ? -10.250 4.680 13.146 1.00 92.12 93 THR A O 1
ATOM 739 N N . PRO A 1 94 ? -9.660 4.724 15.303 1.00 88.38 94 PRO A N 1
ATOM 740 C CA . PRO A 1 94 ? -10.529 3.601 15.640 1.00 88.38 94 PRO A CA 1
ATOM 741 C C . PRO A 1 94 ? -11.979 3.828 15.185 1.00 88.38 94 PRO A C 1
ATOM 743 O O . PRO A 1 94 ? -12.568 4.870 15.468 1.00 88.38 94 PRO A O 1
ATOM 746 N N . ASN A 1 95 ? -12.544 2.825 14.512 1.00 84.44 95 ASN A N 1
ATOM 747 C CA . ASN A 1 95 ? -13.847 2.805 13.836 1.00 84.44 95 ASN A CA 1
ATOM 748 C C . ASN A 1 95 ? -13.945 3.602 12.522 1.00 84.44 95 ASN A C 1
ATOM 750 O O . ASN A 1 95 ? -15.004 3.592 11.897 1.00 84.44 95 ASN A O 1
ATOM 754 N N . ALA A 1 96 ? -12.872 4.254 12.069 1.00 86.31 96 ALA A N 1
ATOM 755 C CA . ALA A 1 96 ? -12.790 4.798 10.717 1.00 86.31 96 ALA A CA 1
ATOM 756 C C . ALA A 1 96 ? -12.338 3.713 9.730 1.00 86.31 96 ALA A C 1
ATOM 758 O O . ALA A 1 96 ? -11.529 2.843 10.071 1.00 86.31 96 ALA A O 1
ATOM 759 N N . MET A 1 97 ? -12.830 3.785 8.494 1.00 87.94 97 MET A N 1
ATOM 760 C CA . MET A 1 97 ? -12.464 2.840 7.444 1.00 87.94 97 MET A CA 1
ATOM 761 C C . MET A 1 97 ? -12.281 3.498 6.081 1.00 87.94 97 MET A C 1
ATOM 763 O O . MET A 1 97 ? -12.734 4.615 5.841 1.00 87.94 97 MET A O 1
ATOM 767 N N . THR A 1 98 ? -11.606 2.773 5.197 1.00 88.62 98 THR A N 1
ATOM 768 C CA . THR A 1 98 ? -11.369 3.132 3.798 1.00 88.62 98 THR A CA 1
ATOM 769 C C . THR A 1 98 ? -11.651 1.930 2.908 1.00 88.62 98 THR A C 1
ATOM 771 O O . THR A 1 98 ? -11.615 0.782 3.363 1.00 88.62 98 THR A O 1
ATOM 774 N N . ILE A 1 99 ? -11.905 2.199 1.631 1.00 90.38 99 ILE A N 1
ATOM 775 C CA . ILE A 1 99 ? -12.005 1.181 0.589 1.00 90.38 99 ILE A CA 1
ATOM 776 C C . ILE A 1 99 ? -10.871 1.433 -0.397 1.00 90.38 99 ILE A C 1
ATOM 778 O O . ILE A 1 99 ? -10.743 2.539 -0.918 1.00 90.38 99 ILE A O 1
ATOM 782 N N . PHE A 1 100 ? -10.057 0.414 -0.643 1.00 92.94 100 PHE A N 1
ATOM 783 C CA . PHE A 1 100 ? -9.138 0.383 -1.773 1.00 92.94 100 PHE A CA 1
ATOM 784 C C . PHE A 1 100 ? -9.841 -0.349 -2.918 1.00 92.94 100 PHE A C 1
ATOM 786 O O . PHE A 1 100 ? -10.134 -1.542 -2.764 1.00 92.94 100 PHE A O 1
ATOM 793 N N . PRO A 1 101 ? -10.144 0.320 -4.046 1.00 93.69 101 PRO A N 1
ATOM 794 C CA . PRO A 1 101 ? -10.742 -0.341 -5.198 1.00 93.69 101 PRO A CA 1
ATOM 795 C C . PRO A 1 101 ? -9.923 -1.539 -5.678 1.00 93.69 101 PRO A C 1
ATOM 797 O O . PRO A 1 101 ? -8.710 -1.618 -5.450 1.00 93.69 101 PRO A O 1
ATOM 800 N N . GLN A 1 102 ? -10.570 -2.463 -6.385 1.00 93.81 102 GLN A N 1
ATOM 801 C CA . GLN A 1 102 ? -9.863 -3.575 -7.017 1.00 93.81 102 GLN A CA 1
ATOM 802 C C . GLN A 1 102 ? -8.712 -3.074 -7.896 1.00 93.81 102 GLN A C 1
ATOM 804 O O . GLN A 1 102 ? -8.885 -2.142 -8.674 1.00 93.81 102 GLN A O 1
ATOM 809 N N . ALA A 1 103 ? -7.545 -3.711 -7.760 1.00 94.81 103 ALA A N 1
ATOM 810 C CA . ALA A 1 103 ? -6.302 -3.368 -8.454 1.00 94.81 103 ALA A CA 1
ATOM 811 C C . ALA A 1 103 ? -5.769 -1.936 -8.216 1.00 94.81 103 ALA A C 1
ATOM 813 O O . ALA A 1 103 ? -4.777 -1.554 -8.837 1.00 94.81 103 ALA A O 1
ATOM 814 N N . SER A 1 104 ? -6.351 -1.172 -7.284 1.00 95.88 104 SER A N 1
ATOM 815 C CA . SER A 1 104 ? -5.828 0.140 -6.889 1.00 95.88 104 SER A CA 1
ATOM 816 C C . SER A 1 104 ? -4.498 -0.010 -6.149 1.00 95.88 104 SER A C 1
ATOM 818 O O . SER A 1 104 ? -4.350 -0.856 -5.261 1.00 95.88 104 SER A O 1
ATOM 820 N N . LEU A 1 105 ? -3.507 0.798 -6.522 1.00 95.88 105 LEU A N 1
ATOM 821 C CA . LEU A 1 105 ? -2.194 0.802 -5.881 1.00 95.88 105 LEU A CA 1
ATOM 822 C C . LEU A 1 105 ? -2.292 1.526 -4.546 1.00 95.88 105 LEU A C 1
ATOM 824 O O . LEU A 1 105 ? -2.631 2.708 -4.514 1.00 95.88 105 LEU A O 1
ATOM 828 N N . HIS A 1 106 ? -1.986 0.824 -3.454 1.00 96.50 106 HIS A N 1
ATOM 829 C CA . HIS A 1 106 ? -2.154 1.362 -2.109 1.00 96.50 106 HIS A CA 1
ATOM 830 C C . HIS A 1 106 ? -1.058 0.937 -1.126 1.00 96.50 106 HIS A C 1
ATOM 832 O O . HIS A 1 106 ? -0.379 -0.081 -1.285 1.00 96.50 106 HIS A O 1
ATOM 838 N N . THR A 1 107 ? -0.880 1.749 -0.084 1.00 94.75 107 THR A N 1
ATOM 839 C CA . THR A 1 107 ? 0.015 1.498 1.053 1.00 94.75 107 THR A CA 1
ATOM 840 C C . THR A 1 107 ? -0.590 2.055 2.341 1.00 94.75 107 THR A C 1
ATOM 842 O O . THR A 1 107 ? -1.429 2.961 2.330 1.00 94.75 107 THR A O 1
ATOM 845 N N . MET A 1 108 ? -0.171 1.490 3.469 1.00 92.88 108 MET A N 1
ATOM 846 C CA . MET A 1 108 ? -0.611 1.872 4.807 1.00 92.88 108 MET A CA 1
ATOM 847 C C . MET A 1 108 ? 0.616 2.087 5.688 1.00 92.88 108 MET A C 1
ATOM 849 O O . MET A 1 108 ? 1.593 1.347 5.592 1.00 92.88 108 MET A O 1
ATOM 853 N N . PHE A 1 109 ? 0.564 3.090 6.556 1.00 94.25 109 PHE A N 1
ATOM 854 C CA . PHE A 1 109 ? 1.668 3.480 7.420 1.00 94.25 109 PHE A CA 1
ATOM 855 C C . PHE A 1 109 ? 1.160 3.799 8.827 1.00 94.25 109 PHE A C 1
ATOM 857 O O . PHE A 1 109 ? 0.348 4.707 9.026 1.00 94.25 109 PHE A O 1
ATOM 864 N N . ASN A 1 110 ? 1.661 3.073 9.826 1.00 92.94 110 ASN A N 1
ATOM 865 C CA . ASN A 1 110 ? 1.508 3.457 11.223 1.00 92.94 110 ASN A CA 1
ATOM 866 C C . ASN A 1 110 ? 2.506 4.573 11.566 1.00 92.94 110 ASN A C 1
ATOM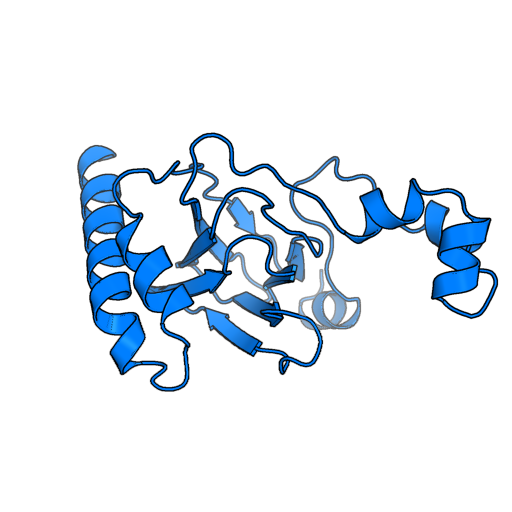 868 O O . ASN A 1 110 ? 3.604 4.304 12.031 1.00 92.94 110 ASN A O 1
ATOM 872 N N . GLU A 1 111 ? 2.132 5.834 11.363 1.00 92.50 111 GLU A N 1
ATOM 873 C CA . GLU A 1 111 ? 2.976 6.993 11.710 1.00 92.50 111 GLU A CA 1
ATOM 874 C C . GLU A 1 111 ? 3.109 7.254 13.219 1.00 92.50 111 GLU A C 1
ATOM 876 O O . GLU A 1 111 ? 3.846 8.160 13.634 1.00 92.50 111 GLU A O 1
ATOM 881 N N . GLY A 1 112 ? 2.357 6.502 14.027 1.00 90.94 112 GLY A N 1
ATOM 882 C CA . GLY A 1 112 ? 2.315 6.618 15.471 1.00 90.94 112 GLY A CA 1
ATOM 883 C C . GLY A 1 112 ? 3.470 5.902 16.168 1.00 90.94 112 GLY A C 1
ATOM 884 O O . GLY A 1 112 ? 4.082 4.967 15.654 1.00 90.94 112 GLY A O 1
ATOM 885 N N . CYS A 1 113 ? 3.722 6.330 17.405 1.00 93.31 113 CYS A N 1
ATOM 886 C CA . CYS A 1 113 ? 4.719 5.719 18.288 1.00 93.31 113 CYS A CA 1
ATOM 887 C C . CYS A 1 113 ? 4.162 4.561 19.128 1.00 93.31 113 CYS A C 1
ATOM 889 O O . CYS A 1 113 ? 4.858 4.012 19.983 1.00 93.31 113 CYS A O 1
ATOM 891 N N . THR A 1 114 ? 2.905 4.194 18.886 1.00 90.94 114 THR A N 1
ATOM 892 C CA . THR A 1 114 ? 2.187 3.098 19.534 1.00 90.94 114 THR A CA 1
ATOM 893 C C . THR A 1 114 ? 1.700 2.105 18.488 1.00 90.94 114 THR A C 1
ATOM 895 O O . THR A 1 114 ? 1.688 2.388 17.289 1.00 90.94 114 THR A O 1
ATOM 898 N N . GLU A 1 115 ? 1.327 0.913 18.938 1.00 89.00 115 GLU A N 1
ATOM 899 C CA . GLU A 1 115 ? 0.776 -0.096 18.043 1.00 89.00 115 GLU A CA 1
ATOM 900 C C . GLU A 1 115 ? -0.570 0.334 17.455 1.00 89.00 115 GLU A C 1
ATOM 902 O O . GLU A 1 115 ? -1.413 0.914 18.150 1.00 89.00 115 GLU A O 1
ATOM 907 N N . ALA A 1 116 ? -0.792 -0.034 16.197 1.00 88.19 116 ALA A N 1
ATOM 908 C CA . ALA A 1 116 ? -2.081 0.080 15.532 1.00 88.19 116 ALA A CA 1
ATOM 909 C C . ALA A 1 116 ? -2.633 -1.304 15.173 1.00 88.19 116 ALA A C 1
ATOM 911 O O . ALA A 1 116 ? -1.901 -2.286 15.068 1.00 88.19 116 ALA A O 1
ATOM 912 N N . THR A 1 117 ? -3.943 -1.405 14.995 1.00 82.94 117 THR A N 1
ATOM 913 C CA . THR A 1 117 ? -4.591 -2.632 14.533 1.00 82.94 117 THR A CA 1
ATOM 914 C C . THR A 1 117 ? -5.599 -2.277 13.463 1.00 82.94 117 THR A C 1
ATOM 916 O O . THR A 1 117 ? -6.484 -1.446 13.676 1.00 82.94 117 THR A O 1
ATOM 919 N N . LEU A 1 118 ? -5.436 -2.924 12.316 1.00 81.69 118 LEU A N 1
ATOM 920 C CA . LEU A 1 118 ? -6.336 -2.850 11.179 1.00 81.69 118 LEU A CA 1
ATOM 921 C C . LEU A 1 118 ? -6.987 -4.217 10.983 1.00 81.69 118 LEU A C 1
ATOM 923 O O . LEU A 1 118 ? -6.373 -5.251 11.256 1.00 81.69 118 LEU A O 1
ATOM 927 N N . VAL A 1 119 ? -8.224 -4.210 10.506 1.00 80.44 119 VAL A N 1
ATOM 928 C CA . VAL A 1 119 ? -8.920 -5.398 10.014 1.00 80.44 119 VAL A CA 1
ATOM 929 C C . VAL A 1 119 ? -9.247 -5.154 8.551 1.00 80.44 119 VAL A C 1
ATOM 931 O O . VAL A 1 119 ? -9.769 -4.093 8.207 1.00 80.44 119 VAL A O 1
ATOM 934 N N . SER A 1 120 ? -8.935 -6.137 7.713 1.00 81.19 120 SER A N 1
ATOM 935 C CA . SER A 1 120 ? -9.176 -6.091 6.274 1.00 81.19 120 SER A CA 1
ATOM 936 C C . SER A 1 120 ? -10.178 -7.168 5.872 1.00 81.19 120 SER A C 1
ATOM 938 O O . SER A 1 120 ? -10.136 -8.286 6.382 1.00 81.19 120 SER A O 1
ATOM 940 N N . ALA A 1 121 ? -11.069 -6.837 4.947 1.00 81.56 121 ALA A N 1
ATOM 941 C CA . ALA A 1 121 ? -11.949 -7.781 4.273 1.00 81.56 121 ALA A CA 1
ATOM 942 C C . ALA A 1 121 ? -11.818 -7.558 2.766 1.00 81.56 121 ALA A C 1
ATOM 944 O O . ALA A 1 121 ? -11.750 -6.414 2.324 1.00 81.56 121 ALA A O 1
ATOM 945 N N . LEU A 1 122 ? -11.763 -8.623 1.969 1.00 82.56 122 LEU A N 1
ATOM 946 C CA . LEU A 1 122 ? -11.569 -8.526 0.524 1.00 82.56 122 LEU A CA 1
ATOM 947 C C . LEU A 1 122 ? -12.750 -9.132 -0.214 1.00 82.56 122 LEU A C 1
ATOM 949 O O . LEU A 1 122 ? -13.245 -10.180 0.166 1.00 82.56 122 LEU A O 1
ATOM 953 N N . SER A 1 123 ? -13.177 -8.498 -1.299 1.00 83.62 123 SER A N 1
ATOM 954 C CA . SER A 1 123 ? -14.353 -8.893 -2.107 1.00 83.62 123 SER A CA 1
ATOM 955 C C . SER A 1 123 ? -14.198 -10.181 -2.936 1.00 83.62 123 SER A C 1
ATOM 957 O O . SER A 1 123 ? -15.073 -10.500 -3.737 1.00 83.62 123 SER A O 1
ATOM 959 N N . SER A 1 124 ? -13.109 -10.933 -2.756 1.00 82.06 124 SER A N 1
ATOM 960 C CA . SER A 1 124 ? -12.875 -12.223 -3.413 1.00 82.06 124 SER A CA 1
ATOM 961 C C . SER A 1 124 ? -12.210 -13.203 -2.457 1.00 82.06 124 SER A C 1
ATOM 963 O O . SER A 1 124 ? -11.328 -12.810 -1.697 1.00 82.06 124 SER A O 1
ATOM 965 N N . GLU A 1 125 ? -12.585 -14.480 -2.539 1.00 79.88 125 GLU A N 1
ATOM 966 C CA . GLU A 1 125 ? -11.942 -15.615 -1.852 1.00 79.88 125 GLU A CA 1
ATOM 967 C C . GLU A 1 125 ? -10.488 -15.833 -2.265 1.00 79.88 125 GLU A C 1
ATOM 969 O O . GLU A 1 125 ? -9.674 -16.282 -1.461 1.00 79.88 125 GLU A O 1
ATOM 974 N N . ASP A 1 126 ? -10.149 -15.430 -3.485 1.00 84.31 126 ASP A N 1
ATOM 975 C CA . ASP A 1 126 ? -8.788 -15.422 -3.997 1.00 84.31 126 ASP A CA 1
ATOM 976 C C . ASP A 1 126 ? -8.448 -14.012 -4.504 1.00 84.31 126 ASP A C 1
ATOM 978 O O . ASP A 1 126 ? -8.528 -13.740 -5.707 1.00 84.31 126 ASP A O 1
ATOM 982 N N . PRO A 1 127 ? -8.112 -13.070 -3.603 1.00 84.31 127 PRO A N 1
ATOM 983 C CA . PRO A 1 127 ? -7.863 -11.683 -3.986 1.00 84.31 127 PRO A CA 1
ATOM 984 C C . PRO A 1 127 ? -6.522 -11.506 -4.712 1.00 84.31 127 PRO A C 1
ATOM 986 O O . PRO A 1 127 ? -6.365 -10.589 -5.526 1.00 84.31 127 PRO A O 1
ATOM 989 N N . GLY A 1 128 ? -5.557 -12.383 -4.411 1.00 89.50 128 GLY A N 1
ATOM 990 C CA . GLY A 1 128 ? -4.144 -12.194 -4.720 1.00 89.50 128 GLY A CA 1
ATOM 991 C C . GLY A 1 128 ? -3.536 -10.980 -4.008 1.00 89.50 128 GLY A C 1
ATOM 992 O O . GLY A 1 128 ? -4.232 -10.054 -3.598 1.00 89.50 128 GLY A O 1
ATOM 993 N N . THR A 1 129 ? -2.212 -10.960 -3.903 1.00 90.75 129 THR A N 1
ATOM 994 C CA . THR A 1 129 ? -1.449 -9.785 -3.466 1.00 90.75 129 THR A CA 1
ATOM 995 C C . THR A 1 129 ? -0.233 -9.662 -4.364 1.00 90.75 129 THR A C 1
ATOM 997 O O . THR A 1 129 ? 0.535 -10.613 -4.486 1.00 90.75 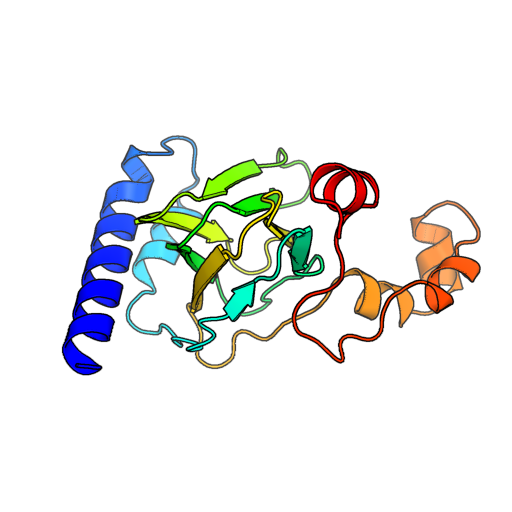129 THR A O 1
ATOM 1000 N N . LEU A 1 130 ? -0.060 -8.502 -4.990 1.00 92.06 130 LEU A N 1
ATOM 1001 C CA . LEU A 1 130 ? 1.127 -8.185 -5.778 1.00 92.06 130 LEU A CA 1
ATOM 1002 C C . LEU A 1 130 ? 1.797 -6.965 -5.161 1.00 92.06 130 LEU A C 1
ATOM 1004 O O . LEU A 1 130 ? 1.251 -5.863 -5.202 1.00 92.06 130 LEU A O 1
ATOM 1008 N N . THR A 1 131 ? 2.975 -7.162 -4.574 1.00 91.88 131 THR A N 1
ATOM 1009 C CA . THR A 1 131 ? 3.778 -6.061 -4.041 1.00 91.88 131 THR A CA 1
ATOM 1010 C C . THR A 1 131 ? 4.567 -5.416 -5.165 1.00 91.88 131 THR A C 1
ATOM 1012 O O . THR A 1 131 ? 5.400 -6.050 -5.811 1.00 91.88 131 THR A O 1
ATOM 1015 N N . PHE A 1 132 ? 4.306 -4.131 -5.380 1.00 92.69 132 PHE A N 1
ATOM 1016 C CA . PHE A 1 132 ? 4.674 -3.444 -6.608 1.00 92.69 132 PHE A CA 1
ATOM 1017 C C . PHE A 1 132 ? 6.187 -3.417 -6.838 1.00 92.69 132 PHE A C 1
ATOM 1019 O O . PHE A 1 132 ? 6.647 -3.801 -7.906 1.00 92.69 132 PHE A O 1
ATOM 1026 N N . ALA A 1 133 ? 6.970 -3.021 -5.828 1.00 91.56 133 ALA A N 1
ATOM 1027 C CA . ALA A 1 133 ? 8.424 -2.933 -5.964 1.00 91.56 133 ALA A CA 1
ATOM 1028 C C . ALA A 1 133 ? 9.057 -4.302 -6.263 1.00 91.56 133 ALA A C 1
ATOM 1030 O O . ALA A 1 133 ? 9.871 -4.411 -7.174 1.00 91.56 133 ALA A O 1
ATOM 1031 N N . ASN A 1 134 ? 8.662 -5.354 -5.544 1.00 91.12 134 ASN A N 1
ATOM 1032 C CA . ASN A 1 134 ? 9.206 -6.696 -5.750 1.00 91.12 134 ASN A CA 1
ATOM 1033 C C . ASN A 1 134 ? 8.937 -7.196 -7.172 1.00 91.12 134 ASN A C 1
ATOM 1035 O O . ASN A 1 134 ? 9.880 -7.563 -7.864 1.00 91.12 134 ASN A O 1
ATOM 1039 N N . SER A 1 135 ? 7.688 -7.120 -7.638 1.00 92.38 135 SER A N 1
ATOM 1040 C CA . SER A 1 135 ? 7.333 -7.573 -8.987 1.00 92.38 135 SER A CA 1
ATOM 1041 C C . SER A 1 135 ? 7.946 -6.707 -10.089 1.00 92.38 135 SER A C 1
ATOM 1043 O O . SER A 1 135 ? 8.370 -7.231 -11.115 1.00 92.38 135 SER A O 1
ATOM 1045 N N . LEU A 1 136 ? 8.050 -5.391 -9.883 1.00 93.75 136 LEU A N 1
ATOM 1046 C CA . LEU A 1 136 ? 8.680 -4.482 -10.842 1.00 93.75 136 LEU A CA 1
ATOM 1047 C C . LEU A 1 136 ? 10.149 -4.854 -11.088 1.00 93.75 136 LEU A C 1
ATOM 1049 O O . LEU A 1 136 ? 10.580 -4.899 -12.234 1.00 93.75 136 LEU A O 1
ATOM 1053 N N . PHE A 1 137 ? 10.908 -5.153 -10.030 1.00 92.31 137 PHE A N 1
ATOM 1054 C CA . PHE A 1 137 ? 12.333 -5.493 -10.128 1.00 92.31 137 PHE A CA 1
ATOM 1055 C C . PHE A 1 137 ? 12.617 -6.970 -10.472 1.00 92.31 137 PHE A C 1
ATOM 1057 O O . PHE A 1 137 ? 13.784 -7.356 -10.588 1.00 92.31 137 PHE A O 1
ATOM 1064 N N . GLU A 1 138 ? 11.582 -7.793 -10.653 1.00 91.81 138 GLU A N 1
ATOM 1065 C CA . GLU A 1 138 ? 11.692 -9.137 -11.241 1.00 91.81 138 GLU A CA 1
ATOM 1066 C C . GLU A 1 138 ? 11.667 -9.122 -12.776 1.00 91.81 138 GLU A C 1
ATOM 1068 O O . GLU A 1 138 ? 12.135 -10.073 -13.403 1.00 91.81 138 GLU A O 1
ATOM 1073 N N . LEU A 1 139 ? 11.171 -8.041 -13.388 1.00 94.50 139 LEU A N 1
ATOM 1074 C CA . LEU A 1 139 ? 11.193 -7.862 -14.838 1.00 94.50 139 LEU A CA 1
ATOM 1075 C C . LEU A 1 139 ? 12.631 -7.702 -15.372 1.00 94.50 139 LEU A C 1
ATOM 1077 O O . LEU A 1 139 ? 13.540 -7.323 -14.623 1.00 94.50 139 LEU A O 1
ATOM 1081 N N . PRO A 1 140 ? 12.855 -7.951 -16.678 1.00 95.56 140 PRO A N 1
ATOM 1082 C CA . PRO A 1 140 ? 14.130 -7.658 -17.326 1.00 95.56 140 PRO A CA 1
ATOM 1083 C C . PRO A 1 140 ? 14.594 -6.223 -17.046 1.00 95.56 140 PRO A C 1
ATOM 1085 O O . PRO A 1 140 ? 13.854 -5.258 -17.246 1.00 95.56 140 PRO A O 1
ATOM 1088 N N . VAL A 1 141 ? 15.817 -6.088 -16.526 1.00 92.62 141 VAL A N 1
ATOM 1089 C CA . VAL A 1 141 ? 16.330 -4.821 -15.976 1.00 92.62 141 VAL A CA 1
ATOM 1090 C C . VAL A 1 141 ? 16.422 -3.708 -17.020 1.00 92.62 141 VAL A C 1
ATOM 1092 O O . VAL A 1 141 ? 16.292 -2.537 -16.674 1.00 92.62 141 VAL A O 1
ATOM 1095 N N . ASP A 1 142 ? 16.611 -4.060 -18.287 1.00 94.88 142 ASP A N 1
ATOM 1096 C CA . ASP A 1 142 ? 16.614 -3.153 -19.431 1.00 94.88 142 ASP A CA 1
ATOM 1097 C C . ASP A 1 142 ? 15.239 -2.512 -19.655 1.00 94.88 142 ASP A C 1
ATOM 1099 O O . ASP A 1 142 ? 15.155 -1.298 -19.850 1.00 94.88 142 ASP A O 1
ATOM 1103 N N . LEU A 1 143 ? 14.155 -3.286 -19.534 1.00 95.44 143 LEU A N 1
ATOM 1104 C CA . LEU A 1 143 ? 12.788 -2.769 -19.626 1.00 95.44 143 LEU A CA 1
ATOM 1105 C C . LEU A 1 143 ? 12.482 -1.805 -18.480 1.00 95.44 143 LEU A C 1
ATOM 1107 O O . LEU A 1 143 ? 11.965 -0.711 -18.711 1.00 95.44 143 LEU A O 1
ATOM 1111 N N . VAL A 1 144 ? 12.840 -2.178 -17.247 1.00 95.19 144 VAL A N 1
ATOM 1112 C CA . VAL A 1 144 ? 12.579 -1.317 -16.085 1.00 95.19 144 VAL A CA 1
ATOM 1113 C C . VAL A 1 144 ? 13.442 -0.054 -16.142 1.00 95.19 144 VAL A C 1
ATOM 1115 O O . VAL A 1 144 ? 12.933 1.042 -15.944 1.00 95.19 144 VAL A O 1
ATOM 1118 N N . SER A 1 145 ? 14.721 -0.164 -16.501 1.00 95.62 145 SER A N 1
ATOM 1119 C CA . SER A 1 145 ? 15.606 1.003 -16.644 1.00 95.62 145 SER A CA 1
ATOM 1120 C C . SER A 1 145 ? 15.121 1.960 -17.735 1.00 95.62 145 SER A C 1
ATOM 1122 O O . SER A 1 145 ? 15.125 3.176 -17.548 1.00 95.62 145 SER A O 1
ATOM 1124 N N . THR A 1 146 ? 14.610 1.424 -18.847 1.00 96.00 146 THR A N 1
ATOM 1125 C CA . THR A 1 146 ? 14.006 2.231 -19.917 1.00 96.00 146 THR A CA 1
ATOM 1126 C C . THR A 1 146 ? 12.778 2.991 -19.413 1.00 96.00 146 THR A C 1
ATOM 1128 O O . THR A 1 146 ? 12.657 4.188 -19.666 1.00 96.00 146 THR A O 1
ATOM 1131 N N . ALA A 1 147 ? 11.902 2.338 -18.642 1.00 93.69 147 ALA A N 1
ATOM 1132 C CA . ALA A 1 147 ? 10.714 2.975 -18.070 1.00 93.69 147 ALA A CA 1
ATOM 1133 C C . ALA A 1 147 ? 11.048 4.101 -17.071 1.00 93.69 147 ALA A C 1
ATOM 1135 O O . ALA A 1 147 ? 10.286 5.058 -16.952 1.00 93.69 147 ALA A O 1
ATOM 1136 N N . PHE A 1 148 ? 12.184 4.009 -16.373 1.00 94.38 148 PHE A N 1
ATOM 1137 C CA . PHE A 1 148 ? 12.650 5.026 -15.421 1.00 94.38 148 PHE A CA 1
ATOM 1138 C C . PHE A 1 148 ? 13.565 6.091 -16.051 1.00 94.38 148 PHE A C 1
ATOM 1140 O O . PHE A 1 148 ? 13.970 7.026 -15.362 1.00 94.38 148 PHE A O 1
ATOM 1147 N N . GLY A 1 149 ? 13.890 5.976 -17.343 1.00 95.50 149 GLY A N 1
ATOM 1148 C CA . GLY A 1 149 ? 14.767 6.916 -18.046 1.00 95.50 149 GLY A CA 1
ATOM 1149 C C . GLY A 1 149 ? 16.243 6.837 -17.632 1.00 95.50 149 GLY A C 1
ATOM 1150 O O . GLY A 1 149 ? 16.980 7.800 -17.836 1.00 95.50 149 GLY A O 1
ATOM 1151 N N . GLY A 1 150 ? 16.688 5.723 -17.042 1.00 94.12 150 GLY A N 1
ATOM 1152 C CA . GLY A 1 150 ? 18.065 5.549 -16.579 1.00 94.12 150 GLY A CA 1
ATOM 1153 C C . GLY A 1 150 ? 18.318 4.206 -15.895 1.00 94.12 150 GLY A C 1
ATOM 1154 O O . GLY A 1 150 ? 17.386 3.466 -15.592 1.00 94.12 150 GLY A O 1
ATOM 1155 N N . ASP A 1 151 ? 19.592 3.886 -15.647 1.00 93.12 151 ASP A N 1
ATOM 1156 C CA . ASP A 1 151 ? 19.977 2.651 -14.954 1.00 93.12 151 ASP A CA 1
ATOM 1157 C C . ASP A 1 151 ? 19.495 2.660 -13.497 1.00 93.12 151 ASP A C 1
ATOM 1159 O O . ASP A 1 151 ? 19.914 3.481 -12.677 1.00 93.12 151 ASP A O 1
ATOM 1163 N N . ILE A 1 152 ? 18.627 1.702 -13.177 1.00 93.31 152 ILE A N 1
ATOM 1164 C CA . ILE A 1 152 ? 18.110 1.479 -11.827 1.00 93.31 152 ILE A CA 1
ATOM 1165 C C . ILE A 1 152 ? 18.480 0.097 -11.273 1.00 93.31 152 ILE A C 1
ATOM 1167 O O . ILE A 1 152 ? 17.943 -0.326 -10.247 1.00 93.31 152 ILE A O 1
ATOM 1171 N N . SER A 1 153 ? 19.395 -0.626 -11.921 1.00 88.69 153 SER A N 1
ATOM 1172 C CA . SER A 1 153 ? 19.791 -1.989 -11.540 1.00 88.69 153 SER A CA 1
ATOM 1173 C C . SER A 1 153 ? 20.226 -2.094 -10.072 1.00 88.69 153 SER A C 1
ATOM 1175 O O . SER A 1 153 ? 19.894 -3.060 -9.381 1.00 88.69 153 SER A O 1
ATOM 1177 N N . SER A 1 154 ? 20.884 -1.052 -9.557 1.00 91.06 154 SER A N 1
ATOM 1178 C CA . SER A 1 154 ? 21.345 -0.967 -8.167 1.00 91.06 154 SER A CA 1
ATOM 1179 C C . SER A 1 154 ? 20.223 -0.931 -7.117 1.00 91.06 154 SER A C 1
ATOM 1181 O O . SER A 1 154 ? 20.482 -1.211 -5.945 1.00 91.06 154 SER A O 1
ATOM 1183 N N . PHE A 1 155 ? 18.981 -0.611 -7.497 1.00 89.81 155 PHE A N 1
ATOM 1184 C CA . PHE A 1 155 ? 17.849 -0.583 -6.568 1.00 89.81 155 PHE A CA 1
ATOM 1185 C C . PHE A 1 155 ? 17.298 -1.973 -6.263 1.00 89.81 155 PHE A C 1
ATOM 1187 O O . PHE A 1 155 ? 16.758 -2.169 -5.176 1.00 89.81 155 PHE A O 1
ATOM 1194 N N . ARG A 1 156 ? 17.487 -2.953 -7.157 1.00 87.81 156 ARG A N 1
ATOM 1195 C CA . ARG A 1 156 ? 16.973 -4.320 -6.976 1.00 87.81 156 ARG A CA 1
ATOM 1196 C C . ARG A 1 156 ? 17.435 -4.947 -5.660 1.00 87.81 156 ARG A C 1
ATOM 1198 O O . ARG A 1 156 ? 16.637 -5.561 -4.965 1.00 87.81 156 ARG A O 1
ATOM 1205 N N . SER A 1 157 ? 18.699 -4.749 -5.284 1.00 88.50 157 SER A N 1
ATOM 1206 C CA . SER A 1 157 ? 19.261 -5.267 -4.026 1.00 88.50 157 SER A CA 1
ATOM 1207 C C . SER A 1 157 ? 18.765 -4.534 -2.774 1.00 88.50 157 SER A C 1
ATOM 1209 O O . SER A 1 157 ? 18.983 -5.010 -1.663 1.00 88.50 157 SER A O 1
ATOM 1211 N N . ARG A 1 158 ? 18.104 -3.381 -2.937 1.00 88.94 158 ARG A N 1
ATOM 1212 C CA . ARG A 1 158 ? 17.537 -2.575 -1.846 1.00 88.94 158 ARG A CA 1
ATOM 1213 C C . ARG A 1 158 ? 16.059 -2.863 -1.603 1.00 88.94 158 ARG A C 1
ATOM 1215 O O . ARG A 1 158 ? 15.519 -2.388 -0.606 1.00 88.94 158 ARG A O 1
ATOM 1222 N N . VAL A 1 159 ? 15.400 -3.600 -2.499 1.00 87.31 159 VAL A N 1
ATOM 1223 C CA . VAL A 1 159 ? 14.010 -4.014 -2.302 1.00 87.31 159 VAL A CA 1
ATOM 1224 C C . VAL A 1 159 ? 13.986 -5.101 -1.224 1.00 87.31 159 VAL A C 1
ATOM 1226 O O . VAL A 1 159 ? 14.629 -6.138 -1.398 1.00 87.31 159 VAL A O 1
ATOM 1229 N N . PRO A 1 160 ? 13.285 -4.889 -0.098 1.00 80.88 160 PRO A N 1
ATOM 1230 C CA . PRO A 1 160 ? 13.232 -5.879 0.965 1.00 80.88 160 PRO A CA 1
ATOM 1231 C C . PRO A 1 160 ? 12.530 -7.156 0.489 1.00 80.88 160 PRO A C 1
ATOM 1233 O O . PRO A 1 160 ? 11.563 -7.116 -0.277 1.00 80.88 160 PRO A O 1
ATOM 1236 N N . ASN A 1 161 ? 13.007 -8.302 0.975 1.00 74.38 161 ASN A N 1
ATOM 1237 C CA . ASN A 1 161 ? 12.295 -9.563 0.812 1.00 74.38 161 ASN A CA 1
ATOM 1238 C C . ASN A 1 161 ? 11.020 -9.529 1.673 1.00 74.38 161 ASN A C 1
ATOM 1240 O O . ASN A 1 161 ? 11.066 -9.127 2.836 1.00 74.38 161 ASN A O 1
ATOM 1244 N N . LEU A 1 162 ? 9.892 -9.966 1.116 1.00 69.44 162 LEU A N 1
ATOM 1245 C CA . LEU A 1 162 ? 8.563 -9.914 1.738 1.00 69.44 162 LEU A CA 1
ATOM 1246 C C . LEU A 1 162 ? 8.336 -11.024 2.771 1.00 69.44 162 LEU A C 1
ATOM 1248 O O . LEU A 1 162 ? 7.219 -11.498 2.946 1.00 69.44 162 LEU A O 1
ATOM 1252 N N . ALA A 1 163 ? 9.387 -11.431 3.484 1.00 51.34 163 ALA A N 1
ATOM 1253 C CA . ALA A 1 163 ? 9.293 -12.435 4.542 1.00 51.34 163 ALA A CA 1
ATOM 1254 C C . ALA A 1 163 ? 8.338 -12.007 5.681 1.00 51.34 163 ALA A C 1
ATOM 1256 O O . ALA A 1 163 ? 7.866 -12.854 6.436 1.00 51.34 163 ALA A O 1
ATOM 1257 N N . SER A 1 164 ? 8.026 -10.709 5.789 1.00 52.66 164 SER A N 1
ATOM 1258 C CA . SER A 1 164 ? 7.013 -10.151 6.685 1.00 52.66 164 SER A CA 1
ATOM 1259 C C . SER A 1 164 ? 6.005 -9.277 5.927 1.00 52.66 164 SER A C 1
ATOM 1261 O O . SER A 1 164 ? 6.373 -8.473 5.074 1.00 52.66 164 SER A O 1
ATOM 1263 N N . ASN A 1 165 ? 4.723 -9.376 6.300 1.00 64.31 165 ASN A N 1
ATOM 1264 C CA . ASN A 1 165 ? 3.614 -8.587 5.731 1.00 64.31 165 ASN A CA 1
ATOM 1265 C C . ASN A 1 165 ? 3.730 -7.063 5.977 1.00 64.31 165 ASN A C 1
ATOM 1267 O O . ASN A 1 165 ? 2.945 -6.286 5.438 1.00 64.31 165 ASN A O 1
ATOM 1271 N N . ALA A 1 166 ? 4.689 -6.630 6.797 1.00 76.75 166 ALA A N 1
ATOM 1272 C CA . ALA A 1 166 ? 5.020 -5.233 7.051 1.00 76.75 166 ALA A CA 1
ATOM 1273 C C . ALA A 1 166 ? 6.543 -5.057 7.105 1.00 76.75 166 ALA A C 1
ATOM 1275 O O . ALA A 1 166 ? 7.269 -5.976 7.494 1.00 76.75 166 ALA A O 1
ATOM 1276 N N . ILE A 1 167 ? 7.015 -3.868 6.739 1.00 84.19 167 ILE A N 1
ATOM 1277 C CA . ILE A 1 167 ? 8.421 -3.463 6.792 1.00 84.19 167 ILE A CA 1
ATOM 1278 C C . ILE A 1 167 ? 8.606 -2.282 7.746 1.00 84.19 167 ILE A C 1
ATOM 1280 O O . ILE A 1 167 ? 7.654 -1.594 8.123 1.00 84.19 167 ILE A O 1
ATOM 1284 N N . THR A 1 168 ? 9.856 -2.042 8.130 1.00 85.06 168 THR A N 1
ATOM 1285 C CA . THR A 1 168 ? 10.239 -0.891 8.947 1.00 85.06 168 THR A CA 1
ATOM 1286 C C . THR A 1 168 ? 9.913 0.429 8.245 1.00 85.06 168 THR A C 1
ATOM 1288 O O . THR A 1 168 ? 10.076 0.564 7.032 1.00 85.06 168 THR A O 1
ATOM 1291 N N . GLY A 1 169 ? 9.467 1.406 9.031 1.00 83.75 169 GLY A N 1
ATOM 1292 C CA . GLY A 1 169 ? 9.078 2.725 8.552 1.00 83.75 169 GLY A CA 1
ATOM 1293 C C . GLY A 1 169 ? 10.201 3.650 8.139 1.00 83.75 169 GLY A C 1
ATOM 1294 O O . GLY A 1 169 ? 11.381 3.304 8.100 1.00 83.75 169 GLY A O 1
ATOM 1295 N N . THR A 1 170 ? 9.806 4.893 7.875 1.00 89.88 170 THR A N 1
ATOM 1296 C CA . THR A 1 170 ? 10.733 5.972 7.544 1.00 89.88 170 THR A CA 1
ATOM 1297 C C . THR A 1 170 ? 11.664 6.291 8.716 1.00 89.88 170 THR A C 1
ATOM 1299 O O . THR A 1 170 ? 11.279 6.204 9.887 1.00 89.88 170 THR A O 1
ATOM 1302 N N . ARG A 1 171 ? 12.890 6.731 8.396 1.00 91.44 171 ARG A N 1
ATOM 1303 C CA . ARG A 1 171 ? 13.882 7.179 9.391 1.00 91.44 171 ARG A CA 1
ATOM 1304 C C . ARG A 1 171 ? 13.322 8.260 10.316 1.00 91.44 171 ARG A C 1
ATOM 1306 O O . ARG A 1 171 ? 13.553 8.206 11.519 1.00 91.44 171 ARG A O 1
ATOM 1313 N N . ASP A 1 172 ? 12.533 9.180 9.771 1.00 93.31 172 ASP A N 1
ATOM 1314 C CA . ASP A 1 172 ? 11.930 10.273 10.535 1.00 93.31 172 ASP A CA 1
ATOM 1315 C C . ASP A 1 172 ? 10.919 9.769 11.570 1.00 93.31 172 ASP A C 1
ATOM 1317 O O . ASP A 1 172 ? 10.880 10.271 12.694 1.00 93.31 172 ASP A O 1
ATOM 1321 N N . CYS A 1 173 ? 10.122 8.750 11.227 1.00 92.69 173 CYS A N 1
ATOM 1322 C CA . CYS A 1 173 ? 9.195 8.147 12.181 1.00 92.69 173 CYS A CA 1
ATOM 1323 C C . CYS A 1 173 ? 9.949 7.447 13.313 1.00 92.69 173 CYS A C 1
ATOM 1325 O O . CYS A 1 173 ? 9.652 7.683 14.483 1.00 92.69 173 CYS A O 1
ATOM 1327 N N . LEU A 1 174 ? 10.961 6.644 12.975 1.00 93.12 174 LEU A N 1
ATOM 1328 C CA . LEU A 1 174 ? 11.781 5.941 13.963 1.00 93.12 174 LEU A CA 1
ATOM 1329 C C . LEU A 1 174 ? 12.476 6.917 14.918 1.00 93.12 174 LEU A C 1
ATOM 1331 O O . LEU A 1 174 ? 12.389 6.757 16.135 1.00 93.12 174 LEU A O 1
ATOM 1335 N N . ALA A 1 175 ? 13.071 7.986 14.379 1.00 93.31 175 ALA A N 1
ATOM 1336 C CA . ALA A 1 175 ? 13.710 9.033 15.170 1.00 93.31 175 ALA A CA 1
ATOM 1337 C C . ALA A 1 175 ? 12.712 9.721 16.116 1.00 93.31 175 ALA A C 1
ATOM 1339 O O . ALA A 1 175 ? 12.985 9.872 17.309 1.00 93.31 175 ALA A O 1
ATOM 1340 N N . ARG A 1 176 ? 11.524 10.081 15.611 1.00 95.19 176 ARG A N 1
ATOM 1341 C CA . ARG A 1 176 ? 10.455 10.694 16.414 1.00 95.19 176 ARG A CA 1
ATOM 1342 C C . ARG A 1 176 ? 9.960 9.769 17.526 1.00 95.19 176 ARG A C 1
ATOM 1344 O O . ARG A 1 176 ? 9.699 10.235 18.632 1.00 95.19 176 ARG A O 1
ATOM 1351 N N . CYS A 1 177 ? 9.845 8.475 17.245 1.00 91.75 177 CYS A N 1
ATOM 1352 C CA . CYS A 1 177 ? 9.317 7.482 18.176 1.00 91.75 177 CYS A CA 1
ATOM 1353 C C . CYS A 1 177 ? 10.376 6.811 19.055 1.00 91.75 177 CYS A C 1
ATOM 1355 O O . CYS A 1 177 ? 10.011 6.010 19.920 1.00 91.75 177 CYS A O 1
ATOM 1357 N N . ARG A 1 178 ? 11.657 7.159 18.870 1.00 88.31 178 ARG A N 1
ATOM 1358 C CA . ARG A 1 178 ? 12.808 6.566 19.567 1.00 88.31 178 ARG A CA 1
ATOM 1359 C C . ARG A 1 178 ? 12.805 5.034 19.445 1.00 88.31 178 ARG A C 1
ATOM 1361 O O . ARG A 1 178 ? 12.853 4.329 20.455 1.00 88.31 178 ARG A O 1
ATOM 1368 N N . LYS A 1 179 ? 12.658 4.546 18.211 1.00 73.00 179 LYS A N 1
ATOM 1369 C CA . LYS A 1 179 ? 12.607 3.124 17.840 1.00 73.00 179 LYS A CA 1
ATOM 1370 C C . LYS A 1 179 ? 13.764 2.731 16.939 1.00 73.00 179 LYS A C 1
ATOM 1372 O O . LYS A 1 179 ? 14.260 3.619 16.212 1.00 73.00 179 LYS A O 1
#

Foldseek 3Di:
DVVVVVVVVLVLLLVCLVCVCVVCVVDDVLSNVLSVLSVAKDQPACQDWAAQFKKQFWKFQQAWKKKKAWQAAKKKKWWALDPPGDIDIDIHHHSDIDIQGHRITMMMTRLDLHIITMTMIISHPRRDMGRPLQVLLVPDQVVSQVVVVHRPPVCNVVDDDPPDSIDGHDPVSCVVSVD

Radius of gyration: 17.32 Å; chains: 1; bounding box: 46×28×41 Å